Protein AF-A0A7V1NSR0-F1 (afdb_monomer_lite)

Foldseek 3Di:
DDDDDDQPAKDWPDDLQWTKIWGADPVPRDIDIDDTGGDPLSVVVVVVVVPPPPPPDPPPDCPVVVVVVSVVSVVVRHVVVSSVVSVVPDD

pLDDT: mean 71.53, std 15.64, range [44.03, 92.62]

Sequence (91 aa):
MGIIRFVRNYNDESTERGFQFEFYCDRCGTGYRTQFKPSVTGIATEVLDTAGGLLGGIFGTAAGVGDRIHSAAWERAHDAAFAEAVKEMKP

Secondary structure (DSSP, 8-state):
-PPPP--SSEEE--BTTEE-EEEE-TTT--EEEPPPEE-HHHHHHHHHHHSTTS--SS-TT-HHHHHHHHHHHHHHHHHHHHHHHHHHT--

Radius of gyration: 17.57 Å; chains: 1; bounding box: 47×31×43 Å

Structure (mmCIF, N/CA/C/O backbone):
data_AF-A0A7V1NSR0-F1
#
_entry.id   AF-A0A7V1NSR0-F1
#
loop_
_atom_site.group_PDB
_atom_site.id
_atom_site.type_symbol
_atom_site.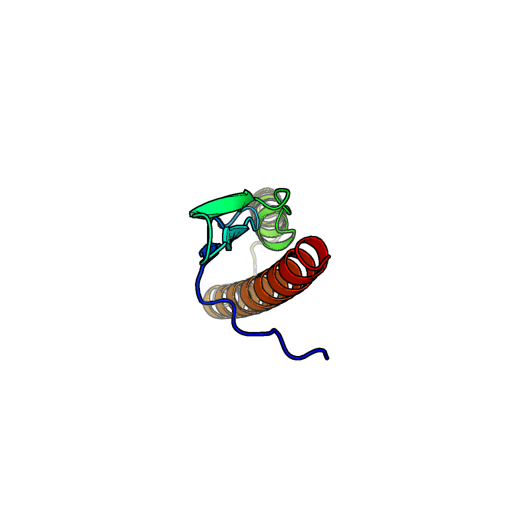label_atom_id
_atom_site.label_alt_id
_atom_site.label_comp_id
_atom_site.label_asym_id
_atom_site.label_entity_id
_atom_site.label_seq_id
_atom_site.pdbx_PDB_ins_code
_atom_site.Cartn_x
_atom_site.Cartn_y
_atom_site.Cartn_z
_atom_site.occupancy
_atom_site.B_iso_or_equiv
_atom_site.auth_seq_id
_atom_site.auth_comp_id
_atom_site.auth_asym_id
_atom_site.auth_atom_id
_atom_site.pdbx_PDB_model_num
ATOM 1 N N . MET A 1 1 ? 0.417 -17.212 -8.090 1.00 44.03 1 MET A N 1
ATOM 2 C CA . MET A 1 1 ? -0.341 -15.943 -8.114 1.00 44.03 1 MET A CA 1
ATOM 3 C C . MET A 1 1 ? -1.573 -16.110 -7.237 1.00 44.03 1 MET A C 1
ATOM 5 O O . MET A 1 1 ? -2.357 -17.008 -7.514 1.00 44.03 1 MET A O 1
ATOM 9 N N . GLY A 1 2 ? -1.705 -15.348 -6.150 1.00 57.28 2 GLY A N 1
ATOM 10 C CA . GLY A 1 2 ? -2.900 -15.390 -5.299 1.00 57.28 2 GLY A CA 1
ATOM 11 C C . GLY A 1 2 ? -3.940 -14.388 -5.794 1.00 57.28 2 GLY A C 1
ATOM 12 O O . GLY A 1 2 ? -3.573 -13.281 -6.168 1.00 57.28 2 GLY A O 1
ATOM 13 N N . ILE A 1 3 ? -5.217 -14.770 -5.802 1.00 62.72 3 ILE A N 1
ATOM 14 C CA . ILE A 1 3 ? -6.320 -13.850 -6.106 1.00 62.72 3 ILE A CA 1
ATOM 15 C C . ILE A 1 3 ? -6.382 -12.805 -4.986 1.00 62.72 3 ILE A C 1
ATOM 17 O O . ILE A 1 3 ? -6.533 -13.157 -3.810 1.00 62.72 3 ILE A O 1
ATOM 21 N N . ILE A 1 4 ? -6.257 -11.528 -5.344 1.00 62.22 4 ILE A N 1
ATOM 22 C CA . ILE A 1 4 ? -6.478 -10.411 -4.426 1.00 62.22 4 ILE A CA 1
ATOM 23 C C . ILE A 1 4 ? -7.982 -10.367 -4.142 1.00 62.22 4 ILE A C 1
ATOM 25 O O . ILE A 1 4 ? -8.795 -10.228 -5.054 1.00 62.22 4 ILE A O 1
ATOM 29 N N . ARG A 1 5 ? -8.378 -10.573 -2.881 1.00 63.75 5 ARG A N 1
ATOM 30 C CA . ARG A 1 5 ? -9.793 -10.488 -2.497 1.00 63.75 5 ARG A CA 1
ATOM 31 C C . ARG A 1 5 ? -10.203 -9.023 -2.530 1.00 63.75 5 ARG A C 1
ATOM 33 O O . ARG A 1 5 ? -9.550 -8.211 -1.886 1.00 63.75 5 ARG A O 1
ATOM 40 N N . PHE A 1 6 ? -11.280 -8.718 -3.249 1.00 58.53 6 PHE A N 1
ATOM 41 C CA . PHE A 1 6 ? -11.849 -7.376 -3.293 1.00 58.53 6 PHE A CA 1
ATOM 42 C C . PHE A 1 6 ? -12.230 -6.926 -1.881 1.00 58.53 6 PHE A C 1
ATOM 44 O O . PHE A 1 6 ? -13.175 -7.447 -1.286 1.00 58.53 6 PHE A O 1
ATOM 51 N N . VAL A 1 7 ? -11.482 -5.963 -1.348 1.00 66.94 7 VAL A N 1
ATOM 52 C CA . VAL A 1 7 ? -11.891 -5.187 -0.181 1.00 66.94 7 VAL A CA 1
ATOM 53 C C . VAL A 1 7 ? -12.488 -3.907 -0.740 1.00 66.94 7 VAL A C 1
ATOM 55 O O . VAL A 1 7 ? -11.814 -3.168 -1.442 1.00 66.94 7 VAL A O 1
ATOM 58 N N . ARG A 1 8 ? -13.780 -3.676 -0.503 1.00 74.69 8 ARG A N 1
ATOM 59 C CA . ARG A 1 8 ? -14.472 -2.456 -0.961 1.00 74.69 8 ARG A CA 1
ATOM 60 C C . ARG A 1 8 ? -14.201 -1.245 -0.069 1.00 74.69 8 ARG A C 1
ATOM 62 O O . ARG A 1 8 ? -14.503 -0.130 -0.465 1.00 74.69 8 ARG A O 1
ATOM 69 N N . ASN A 1 9 ? -13.698 -1.483 1.139 1.00 84.62 9 ASN A N 1
ATOM 70 C CA . ASN A 1 9 ? -13.551 -0.469 2.169 1.00 84.62 9 ASN A CA 1
ATOM 71 C C . ASN A 1 9 ? -12.071 -0.236 2.482 1.00 84.62 9 ASN A C 1
ATOM 73 O O . ASN A 1 9 ? -11.555 -0.679 3.509 1.00 84.62 9 ASN A O 1
ATOM 77 N N . TYR A 1 10 ? -11.374 0.389 1.537 1.00 88.25 10 TYR A N 1
ATOM 78 C CA . TYR A 1 10 ? -10.013 0.866 1.736 1.00 88.25 10 TYR A CA 1
ATOM 79 C C . TYR A 1 10 ? -9.816 2.216 1.046 1.00 88.25 10 TYR A C 1
ATOM 81 O O . TYR A 1 10 ? -10.491 2.507 0.058 1.00 88.25 10 TYR A O 1
ATOM 89 N N . ASN A 1 11 ? -8.896 3.018 1.572 1.00 89.31 11 ASN A N 1
ATOM 90 C CA . ASN A 1 11 ? -8.353 4.190 0.914 1.00 89.31 11 ASN A CA 1
ATOM 91 C C . ASN A 1 11 ? -6.945 3.881 0.403 1.00 89.31 11 ASN A C 1
ATOM 93 O O . ASN A 1 11 ? -6.144 3.240 1.093 1.00 89.31 11 ASN A O 1
ATOM 97 N N . ASP A 1 12 ? -6.663 4.335 -0.811 1.00 90.25 12 ASP A N 1
ATOM 98 C CA . ASP A 1 12 ? -5.331 4.284 -1.395 1.00 90.25 12 ASP A CA 1
ATOM 99 C C . ASP A 1 12 ? -4.639 5.630 -1.161 1.00 90.25 12 ASP A C 1
ATOM 101 O O . ASP A 1 12 ? -5.034 6.647 -1.724 1.00 90.25 12 ASP A O 1
ATOM 105 N N . GLU A 1 13 ? -3.627 5.624 -0.299 1.00 91.62 13 GLU A N 1
ATOM 106 C CA . GLU A 1 13 ? -2.803 6.785 0.057 1.00 91.62 13 GLU A CA 1
ATOM 107 C C . GLU A 1 13 ? -1.432 6.706 -0.645 1.00 91.62 13 GLU A C 1
ATOM 109 O O . GLU A 1 13 ? -0.431 7.258 -0.179 1.00 91.62 13 GLU A O 1
ATOM 114 N N . SER A 1 14 ? -1.347 5.955 -1.750 1.00 88.75 14 SER A N 1
ATOM 115 C CA . SER A 1 14 ? -0.119 5.802 -2.524 1.00 88.75 14 SER A CA 1
ATOM 116 C C . SER A 1 14 ? 0.257 7.088 -3.256 1.00 88.75 14 SER A C 1
ATOM 118 O O . SER A 1 14 ? -0.575 7.850 -3.742 1.00 88.75 14 SER A O 1
ATOM 120 N N . THR A 1 15 ? 1.560 7.299 -3.384 1.00 84.88 15 THR A N 1
ATOM 121 C CA . THR A 1 15 ? 2.169 8.418 -4.104 1.00 84.88 15 THR A CA 1
ATOM 122 C C . THR A 1 15 ? 3.189 7.883 -5.107 1.00 84.88 15 THR A C 1
ATOM 124 O O . THR A 1 15 ? 3.513 6.695 -5.128 1.00 84.88 15 THR A O 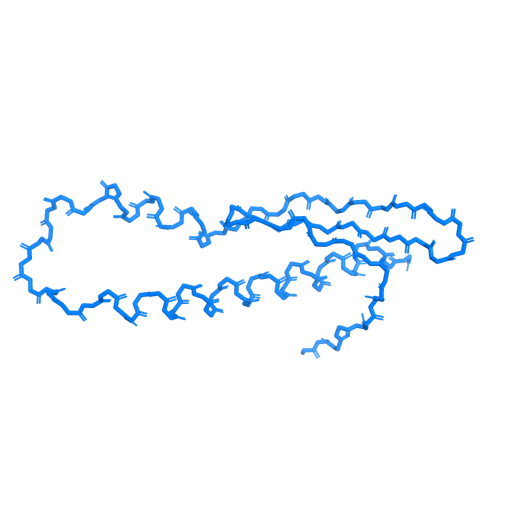1
ATOM 127 N N . GLU A 1 16 ? 3.782 8.761 -5.913 1.00 75.94 16 GLU A N 1
ATOM 128 C CA . GLU A 1 16 ? 4.897 8.383 -6.795 1.00 75.94 16 GLU A CA 1
ATOM 129 C C . GLU A 1 16 ? 6.084 7.786 -6.016 1.00 75.94 16 GLU A C 1
ATOM 131 O O . GLU A 1 16 ? 6.797 6.916 -6.517 1.00 75.94 16 GLU A O 1
ATOM 136 N N . ARG A 1 17 ? 6.256 8.192 -4.751 1.00 79.31 17 ARG A N 1
ATOM 137 C CA . ARG A 1 17 ? 7.381 7.807 -3.885 1.00 79.31 17 ARG A CA 1
ATOM 138 C C . ARG A 1 17 ? 7.167 6.493 -3.136 1.00 79.31 17 ARG A C 1
ATOM 140 O O . ARG A 1 17 ? 8.106 5.982 -2.525 1.00 79.31 17 ARG A O 1
ATOM 147 N N . GLY A 1 18 ? 5.954 5.950 -3.126 1.00 86.25 18 GLY A N 1
ATOM 148 C CA . GLY A 1 18 ? 5.653 4.747 -2.359 1.00 86.25 18 GLY A CA 1
ATOM 149 C C . GLY A 1 18 ? 4.173 4.483 -2.167 1.00 86.25 18 GLY A C 1
ATOM 150 O O . GLY A 1 18 ? 3.323 5.282 -2.545 1.00 86.25 18 GLY A O 1
ATOM 151 N N . PHE A 1 19 ? 3.891 3.341 -1.560 1.00 91.69 19 PHE A N 1
ATOM 152 C CA . PHE A 1 19 ? 2.562 2.771 -1.437 1.00 91.69 19 PHE A CA 1
ATOM 153 C C . PHE A 1 19 ? 2.129 2.746 0.021 1.00 91.69 19 PHE A C 1
ATOM 155 O O . PHE A 1 19 ? 2.891 2.336 0.906 1.00 91.69 19 PHE A O 1
ATOM 162 N N . GLN A 1 20 ? 0.897 3.172 0.268 1.00 91.50 20 GLN A N 1
ATOM 163 C CA . GLN A 1 20 ? 0.276 3.100 1.579 1.00 91.50 20 GLN A CA 1
ATOM 164 C C . GLN A 1 20 ? -1.224 2.898 1.418 1.00 91.50 20 GLN A C 1
ATOM 166 O O . GLN A 1 20 ? -1.861 3.539 0.591 1.00 91.50 20 GLN A O 1
ATOM 171 N N . PHE A 1 21 ? -1.784 2.010 2.233 1.00 92.62 21 PHE A N 1
ATOM 172 C CA . PHE A 1 21 ? -3.191 1.651 2.168 1.00 92.62 21 PHE A CA 1
ATOM 173 C C . PHE A 1 21 ? -3.810 1.777 3.553 1.00 92.62 21 PHE A C 1
ATOM 175 O O . PHE A 1 21 ? -3.203 1.413 4.564 1.00 92.62 21 PHE A O 1
ATOM 182 N N . GLU A 1 22 ? -5.033 2.280 3.609 1.00 90.62 22 GLU A N 1
ATOM 183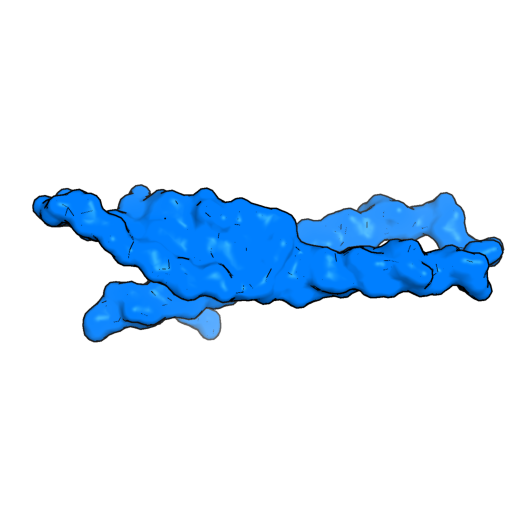 C CA . GLU A 1 22 ? -5.832 2.309 4.826 1.00 90.62 22 GLU A CA 1
ATOM 184 C C . GLU A 1 22 ? -7.077 1.457 4.626 1.00 90.62 22 GLU A C 1
ATOM 186 O O . GLU A 1 22 ? -7.875 1.726 3.745 1.00 90.62 22 GLU A O 1
ATOM 191 N N . PHE A 1 23 ? -7.257 0.416 5.429 1.00 89.50 23 PHE A N 1
ATOM 192 C CA . PHE A 1 23 ? -8.417 -0.466 5.357 1.00 89.50 23 PHE A CA 1
ATOM 193 C C . PHE A 1 23 ? -9.380 -0.130 6.477 1.00 89.50 23 PHE A C 1
ATOM 195 O O . PHE A 1 23 ? -8.949 0.050 7.613 1.00 89.50 23 PHE A O 1
ATOM 202 N N . TYR A 1 24 ? -10.679 -0.130 6.201 1.00 86.12 24 TYR A N 1
ATOM 203 C CA . TYR A 1 24 ? -11.686 0.108 7.227 1.00 86.12 24 TYR A CA 1
ATOM 204 C C . TYR A 1 24 ? -12.570 -1.115 7.438 1.00 86.12 24 TYR A C 1
ATOM 206 O O . TYR A 1 24 ? -12.934 -1.850 6.517 1.00 86.12 24 TYR A O 1
ATOM 214 N N . CYS A 1 25 ? -12.949 -1.322 8.694 1.00 82.62 25 CYS A N 1
ATOM 215 C CA . CYS A 1 25 ? -13.934 -2.323 9.053 1.00 82.62 25 CYS A CA 1
ATOM 216 C C . CYS A 1 25 ? -15.347 -1.811 8.743 1.00 82.62 25 CYS A C 1
ATOM 218 O O . CYS A 1 25 ? -15.824 -0.876 9.384 1.00 82.62 25 CYS A O 1
ATOM 220 N N . ASP A 1 26 ? -16.068 -2.492 7.849 1.00 79.81 26 ASP A N 1
ATOM 221 C CA . ASP A 1 26 ? -17.474 -2.186 7.521 1.00 79.81 26 ASP A CA 1
ATOM 222 C C . ASP A 1 26 ? -18.423 -2.275 8.731 1.00 79.81 26 ASP A C 1
ATOM 224 O O . ASP A 1 26 ? -19.518 -1.718 8.707 1.00 79.81 26 ASP A O 1
ATOM 228 N N . ARG A 1 27 ? -18.029 -2.987 9.796 1.00 79.50 27 ARG A N 1
ATOM 229 C CA . ARG A 1 27 ? -18.871 -3.200 10.979 1.00 79.50 27 ARG A CA 1
ATOM 230 C C . ARG A 1 27 ? -18.699 -2.125 12.051 1.00 79.50 27 ARG A C 1
ATOM 232 O O . ARG A 1 27 ? -19.682 -1.764 12.687 1.00 79.50 27 ARG A O 1
ATOM 239 N N . CYS A 1 28 ? -17.471 -1.673 12.306 1.00 85.94 28 CYS A N 1
ATOM 240 C CA . CYS A 1 28 ? -17.171 -0.739 13.402 1.00 85.94 28 CYS A CA 1
ATOM 241 C C . CYS A 1 28 ? -16.560 0.591 12.945 1.00 85.94 28 CYS A C 1
ATOM 243 O O . CYS A 1 28 ? -16.379 1.476 13.773 1.00 85.94 28 CYS A O 1
ATOM 245 N N . GLY A 1 29 ? -16.231 0.740 11.660 1.00 77.75 29 GLY A N 1
ATOM 246 C CA . GLY A 1 29 ? -15.622 1.952 11.107 1.00 77.75 29 GLY A CA 1
ATOM 247 C C . GLY A 1 29 ? -14.159 2.168 11.503 1.00 77.75 29 GLY A C 1
ATOM 248 O O . GLY A 1 29 ? -13.578 3.184 11.140 1.00 77.75 29 GLY A O 1
ATOM 249 N N . THR A 1 30 ? -13.542 1.238 12.238 1.00 84.31 30 THR A N 1
ATOM 250 C CA . THR A 1 30 ? -12.124 1.336 12.602 1.00 84.31 30 THR A CA 1
ATOM 251 C C . THR A 1 30 ? -11.258 1.182 11.359 1.00 84.31 30 THR A C 1
ATOM 253 O O . THR A 1 30 ? -11.383 0.187 10.642 1.00 84.31 30 THR A O 1
ATOM 256 N N . GLY A 1 31 ? -10.396 2.172 11.128 1.00 84.75 31 GLY A N 1
ATOM 257 C CA . GLY A 1 31 ? -9.365 2.153 10.101 1.00 84.75 31 GLY A CA 1
ATOM 258 C C . GLY A 1 31 ? -8.068 1.547 10.628 1.00 84.75 31 GLY A C 1
ATOM 259 O O . GLY A 1 31 ? -7.661 1.814 11.758 1.00 84.75 31 GLY A O 1
ATOM 260 N N . TYR A 1 32 ? -7.416 0.746 9.800 1.00 84.75 32 TYR A N 1
ATOM 261 C CA . TYR A 1 32 ? -6.071 0.246 10.012 1.00 84.75 32 TYR A CA 1
ATOM 262 C C . TYR A 1 32 ? -5.224 0.672 8.819 1.00 84.75 32 TYR A C 1
ATOM 264 O O . TYR A 1 32 ? -5.561 0.387 7.670 1.00 84.75 32 TYR A O 1
ATOM 272 N N . ARG A 1 33 ? -4.114 1.356 9.085 1.00 88.81 33 ARG A N 1
ATOM 273 C CA . ARG A 1 33 ? -3.211 1.853 8.048 1.00 88.81 33 ARG A CA 1
ATOM 274 C C . ARG A 1 33 ? -1.962 0.991 7.975 1.00 88.81 33 ARG A C 1
ATOM 276 O O . ARG A 1 33 ? -1.356 0.696 9.004 1.00 88.81 33 ARG A O 1
ATOM 283 N N . THR A 1 34 ? -1.579 0.595 6.767 1.00 88.25 34 THR A N 1
ATOM 284 C CA . THR A 1 34 ? -0.347 -0.162 6.551 1.00 88.25 34 THR A CA 1
ATOM 285 C C . THR A 1 34 ? 0.874 0.730 6.686 1.00 88.25 34 THR A C 1
ATOM 287 O O . THR A 1 34 ? 0.811 1.958 6.547 1.00 88.25 34 THR A O 1
ATOM 290 N N . GLN A 1 35 ? 2.016 0.097 6.942 1.00 87.38 35 GLN A N 1
ATOM 291 C CA . GLN A 1 35 ? 3.295 0.791 6.887 1.00 87.38 35 GLN A CA 1
ATOM 292 C C . GLN A 1 35 ? 3.534 1.332 5.473 1.00 87.38 35 GLN A C 1
ATOM 294 O O . GLN A 1 35 ? 3.135 0.717 4.483 1.00 87.38 35 GLN A O 1
ATOM 299 N N . PHE A 1 36 ? 4.183 2.492 5.390 1.00 87.06 36 PHE A N 1
ATOM 300 C CA . PHE A 1 36 ? 4.561 3.085 4.113 1.00 87.06 36 PHE A CA 1
ATOM 301 C C . PHE A 1 36 ? 5.653 2.234 3.455 1.00 87.06 36 PHE A C 1
ATOM 303 O O . PHE A 1 36 ? 6.718 2.017 4.040 1.00 87.06 36 PHE A O 1
ATOM 310 N N . LYS A 1 37 ? 5.396 1.748 2.239 1.00 85.00 37 LYS A N 1
ATOM 311 C CA . LYS A 1 37 ? 6.352 0.961 1.453 1.00 85.00 37 LYS A CA 1
ATOM 312 C C . LYS A 1 37 ? 6.949 1.854 0.359 1.00 85.00 37 LYS A C 1
ATOM 314 O O . LYS A 1 37 ? 6.228 2.208 -0.571 1.00 85.00 37 LYS A O 1
ATOM 319 N N . PRO A 1 38 ? 8.235 2.237 0.429 1.00 80.38 38 PRO A N 1
ATOM 320 C CA . PRO A 1 38 ? 8.839 3.097 -0.587 1.00 80.38 38 PRO A CA 1
ATOM 321 C C . PRO A 1 38 ? 8.867 2.404 -1.958 1.00 80.38 38 PRO A C 1
ATOM 323 O O . PRO A 1 38 ? 9.166 1.211 -2.050 1.00 80.38 38 PRO A O 1
ATOM 326 N N . SER A 1 39 ? 8.573 3.148 -3.028 1.00 75.56 39 SER A N 1
ATOM 327 C CA . SER A 1 39 ? 8.652 2.637 -4.397 1.00 75.56 39 SER A CA 1
ATOM 328 C C . SER A 1 39 ? 10.100 2.750 -4.889 1.00 75.56 39 SER A C 1
ATOM 330 O O . SER A 1 39 ? 10.708 3.819 -4.897 1.00 75.56 39 SER A O 1
ATOM 332 N N . VAL A 1 40 ? 10.688 1.627 -5.308 1.00 63.34 40 VAL A N 1
ATOM 333 C CA . VAL A 1 40 ? 12.047 1.626 -5.887 1.00 63.34 40 VAL A CA 1
ATOM 334 C C . VAL A 1 40 ? 12.055 2.346 -7.241 1.00 63.34 40 VAL A C 1
ATOM 336 O O . VAL A 1 40 ? 13.049 2.965 -7.609 1.00 63.34 40 VAL A O 1
ATOM 339 N N . THR A 1 41 ? 10.925 2.332 -7.951 1.00 59.69 41 THR A N 1
ATOM 340 C CA . THR 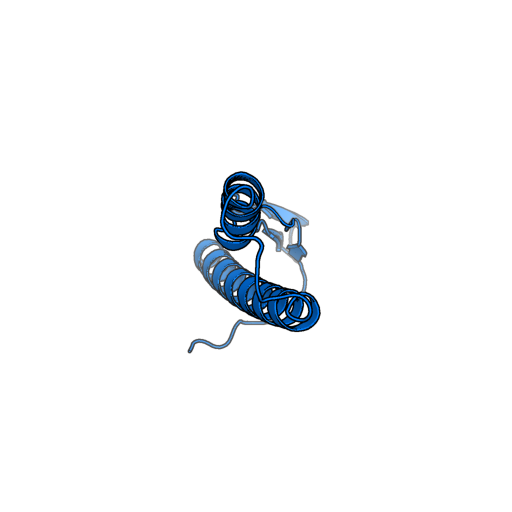A 1 41 ? 10.746 3.022 -9.232 1.00 59.69 41 THR A CA 1
ATOM 341 C C . THR A 1 41 ? 10.841 4.544 -9.090 1.00 59.69 41 THR A C 1
ATOM 343 O O . THR A 1 41 ? 11.522 5.167 -9.896 1.00 59.69 41 THR A O 1
ATOM 346 N N . GLY A 1 42 ? 10.259 5.137 -8.037 1.00 52.88 42 GLY A N 1
ATOM 347 C CA . GLY A 1 42 ? 10.357 6.582 -7.792 1.00 52.88 42 GLY A CA 1
ATOM 348 C C . GLY A 1 42 ? 11.781 7.044 -7.454 1.00 52.88 42 GLY A C 1
ATOM 349 O O . GLY A 1 42 ? 12.177 8.143 -7.823 1.00 52.88 42 GLY A O 1
ATOM 350 N N . ILE A 1 43 ? 12.580 6.184 -6.812 1.00 50.44 43 ILE A N 1
ATOM 351 C CA . ILE A 1 43 ? 13.981 6.476 -6.458 1.00 50.44 43 ILE A CA 1
ATOM 352 C C . ILE A 1 43 ? 14.921 6.276 -7.659 1.00 50.44 43 ILE A C 1
ATOM 354 O O . ILE A 1 43 ? 15.895 7.010 -7.816 1.00 50.44 43 ILE A O 1
ATOM 358 N N . ALA A 1 44 ? 14.642 5.303 -8.533 1.00 48.25 44 ALA A N 1
ATOM 359 C CA . ALA A 1 44 ? 15.462 5.048 -9.717 1.00 48.25 44 ALA A CA 1
ATOM 360 C C . ALA A 1 44 ? 15.438 6.217 -10.720 1.00 48.25 44 ALA A C 1
ATOM 362 O O . ALA A 1 44 ? 16.473 6.514 -11.316 1.00 48.25 44 ALA A O 1
ATOM 363 N N . THR A 1 45 ? 14.301 6.906 -10.867 1.00 51.06 45 THR A N 1
ATOM 364 C CA . THR A 1 45 ? 14.181 8.106 -11.713 1.00 51.06 45 THR A CA 1
ATOM 365 C C . THR A 1 45 ? 15.071 9.244 -11.199 1.00 51.06 45 THR A C 1
ATOM 367 O O . THR A 1 45 ? 15.825 9.825 -11.973 1.00 51.06 45 THR A O 1
ATOM 370 N N . GLU A 1 46 ? 15.104 9.483 -9.883 1.00 49.78 46 GLU A N 1
ATOM 371 C CA . GLU A 1 46 ? 15.914 10.554 -9.275 1.00 49.78 46 GLU A CA 1
ATOM 372 C C . GLU A 1 46 ? 17.435 10.317 -9.432 1.00 49.78 46 GLU A C 1
ATOM 374 O O . GLU A 1 46 ? 18.214 11.251 -9.646 1.00 49.78 46 GLU A O 1
ATOM 379 N N . VAL A 1 47 ? 17.875 9.053 -9.398 1.00 48.28 47 VAL A N 1
ATOM 380 C CA . VAL A 1 47 ? 19.291 8.683 -9.600 1.00 48.28 47 VAL A CA 1
ATOM 381 C C . VAL A 1 47 ? 19.697 8.721 -11.081 1.00 48.28 47 VAL A C 1
ATOM 383 O O . VAL A 1 47 ? 20.842 9.040 -11.402 1.00 48.28 47 VAL A O 1
ATOM 386 N N . LEU A 1 48 ? 18.778 8.423 -12.003 1.00 50.50 48 LEU A N 1
ATOM 387 C CA . LEU A 1 48 ? 19.046 8.499 -13.443 1.00 50.50 48 LEU A CA 1
ATOM 388 C C . LEU A 1 48 ? 19.079 9.951 -13.947 1.00 50.50 48 LEU A C 1
ATOM 390 O O . LEU A 1 48 ? 19.966 10.287 -14.734 1.00 50.50 48 LEU A O 1
ATOM 394 N N . ASP A 1 49 ? 18.205 10.825 -13.437 1.00 51.44 49 ASP A N 1
ATOM 395 C CA . ASP A 1 49 ? 18.202 12.257 -13.778 1.00 51.44 49 ASP A CA 1
ATOM 396 C C . ASP A 1 49 ? 19.475 12.980 -13.308 1.00 51.44 49 ASP A C 1
ATOM 398 O O . ASP A 1 49 ? 19.947 13.917 -13.954 1.00 51.44 49 ASP A O 1
ATOM 402 N N . THR A 1 50 ? 20.103 12.512 -12.225 1.00 51.41 50 THR A N 1
ATOM 403 C CA . THR A 1 50 ? 21.344 13.103 -11.695 1.00 51.41 50 THR A CA 1
ATOM 404 C C . THR A 1 50 ? 22.622 12.615 -12.395 1.00 51.41 50 THR A C 1
ATOM 406 O O . THR A 1 50 ? 23.661 13.268 -12.285 1.00 51.41 50 THR A O 1
ATOM 409 N N . ALA A 1 51 ? 22.564 11.531 -13.181 1.00 48.72 51 ALA A N 1
ATOM 410 C CA . ALA A 1 51 ? 23.709 10.973 -13.915 1.00 48.72 51 ALA A CA 1
ATOM 411 C C . ALA A 1 51 ? 23.745 11.328 -15.423 1.00 48.72 51 ALA A C 1
ATOM 413 O O . ALA A 1 51 ? 24.678 10.943 -16.132 1.00 48.72 51 ALA A O 1
ATOM 414 N N . GLY A 1 52 ? 22.766 12.085 -15.932 1.00 48.91 52 GLY A N 1
ATOM 415 C CA . GLY A 1 52 ? 22.573 12.362 -17.365 1.00 48.91 52 GLY A CA 1
ATOM 416 C C . GLY A 1 52 ? 23.542 13.354 -18.031 1.00 48.91 52 GLY A C 1
ATOM 417 O O . GLY A 1 52 ? 23.354 13.694 -19.197 1.00 48.91 52 GLY A O 1
ATOM 418 N N . GLY A 1 53 ? 24.580 13.831 -17.338 1.00 51.38 53 GLY A N 1
ATOM 419 C CA . GLY A 1 53 ? 25.462 14.889 -17.851 1.00 51.38 53 GLY A CA 1
ATOM 420 C C . GLY A 1 53 ? 26.500 14.466 -18.901 1.00 51.38 53 GLY A C 1
ATOM 421 O O . GLY A 1 53 ? 27.089 15.336 -19.537 1.00 51.38 53 GLY A O 1
ATOM 422 N N . LEU A 1 54 ? 26.763 13.166 -19.098 1.00 55.00 54 LEU A N 1
ATOM 423 C CA . LEU A 1 54 ? 27.942 12.714 -19.865 1.00 55.00 54 LEU A CA 1
ATOM 424 C C . LEU A 1 54 ? 27.697 11.615 -20.910 1.00 55.00 54 LEU A C 1
ATOM 426 O O . LEU A 1 54 ? 28.662 11.098 -21.464 1.00 55.00 54 LEU A O 1
ATOM 430 N N . LEU A 1 55 ? 26.443 11.286 -21.238 1.00 58.19 55 LEU A N 1
ATOM 431 C CA . LEU A 1 55 ? 26.103 10.305 -22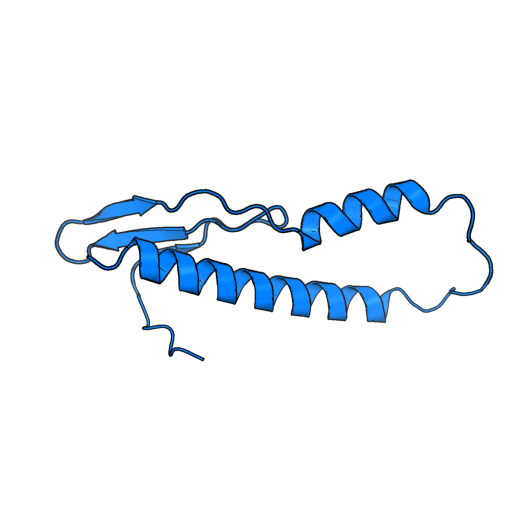.288 1.00 58.19 55 LEU A CA 1
ATOM 432 C C . LEU A 1 55 ? 25.065 10.854 -23.291 1.00 58.19 55 LEU A C 1
ATOM 434 O O . LEU A 1 55 ? 24.165 10.149 -23.739 1.00 58.19 55 LEU A O 1
ATOM 438 N N . GLY A 1 56 ? 25.157 12.138 -23.646 1.00 50.41 56 GLY A N 1
ATOM 439 C CA . GLY A 1 56 ? 24.261 12.785 -24.610 1.00 50.41 56 GLY A CA 1
ATOM 440 C C . GLY A 1 56 ? 24.823 12.756 -26.030 1.00 50.41 56 GLY A C 1
ATOM 441 O O . GLY A 1 56 ? 25.552 13.666 -26.408 1.00 50.41 56 GLY A O 1
ATOM 442 N N . GLY A 1 57 ? 24.495 11.728 -26.821 1.00 55.66 57 GLY A N 1
ATOM 443 C CA . GLY A 1 57 ? 24.948 11.669 -28.219 1.00 55.66 57 GLY A CA 1
ATOM 444 C C . GLY A 1 57 ? 24.044 10.982 -29.246 1.00 55.66 57 GLY A C 1
ATOM 445 O O . GLY A 1 57 ? 24.126 11.349 -30.410 1.00 55.66 57 GLY A O 1
ATOM 446 N N . ILE A 1 58 ? 23.198 9.999 -28.893 1.00 55.53 58 ILE A N 1
ATOM 447 C CA . ILE A 1 58 ? 22.511 9.185 -29.933 1.00 55.53 58 ILE A CA 1
ATOM 448 C C . ILE A 1 58 ? 21.012 8.903 -29.669 1.00 55.53 58 ILE A C 1
ATOM 450 O O . ILE A 1 58 ? 20.296 8.514 -30.585 1.00 55.53 58 ILE A O 1
ATOM 454 N N . PHE A 1 59 ? 20.458 9.168 -28.483 1.00 52.81 59 PHE A N 1
ATOM 455 C CA . PHE A 1 59 ? 19.090 8.725 -28.141 1.00 52.81 59 PHE A CA 1
ATOM 456 C C . PHE A 1 59 ? 18.015 9.827 -28.178 1.00 52.81 59 PHE A C 1
ATOM 458 O O . PHE A 1 59 ? 17.185 9.932 -27.279 1.00 52.81 59 PHE A O 1
ATOM 465 N N . GLY A 1 60 ? 17.974 10.623 -29.250 1.00 50.25 60 GLY A N 1
ATOM 466 C CA . GLY A 1 60 ? 16.989 11.702 -29.458 1.00 50.25 60 GLY A CA 1
ATOM 467 C C . GLY A 1 60 ? 15.522 11.276 -29.664 1.00 50.25 60 GLY A C 1
ATOM 468 O O . GLY A 1 60 ? 14.720 12.092 -30.108 1.00 50.25 60 GLY A O 1
ATOM 469 N N . THR A 1 61 ? 15.144 10.028 -29.358 1.00 51.69 61 THR A N 1
ATOM 470 C CA . THR A 1 61 ? 13.795 9.494 -29.648 1.00 51.69 61 THR A CA 1
ATOM 471 C C . THR A 1 61 ? 13.226 8.557 -28.569 1.00 51.69 61 THR A C 1
ATOM 473 O O . THR A 1 61 ? 12.202 7.918 -28.798 1.00 51.69 61 THR A O 1
ATOM 476 N N . ALA A 1 62 ? 13.855 8.444 -27.391 1.00 52.53 62 ALA A N 1
ATOM 477 C CA . ALA A 1 62 ? 13.513 7.414 -26.393 1.00 52.53 62 ALA A CA 1
ATOM 478 C C . ALA A 1 62 ? 12.575 7.854 -25.246 1.00 52.53 62 ALA A C 1
ATOM 480 O O . ALA A 1 62 ? 12.255 7.029 -24.392 1.00 52.53 62 ALA A O 1
ATOM 481 N N . ALA A 1 63 ? 12.090 9.101 -25.223 1.00 51.88 63 ALA A N 1
ATOM 482 C CA . ALA A 1 63 ? 11.218 9.582 -24.141 1.00 51.88 63 ALA A CA 1
ATOM 483 C C . ALA A 1 63 ? 9.904 8.769 -24.025 1.00 51.88 63 ALA A C 1
ATOM 485 O O . ALA A 1 63 ? 9.533 8.333 -22.944 1.00 51.88 63 ALA A O 1
ATOM 486 N N . GLY A 1 64 ? 9.261 8.414 -25.147 1.00 50.50 64 GLY A N 1
ATOM 487 C CA . GLY A 1 64 ? 7.972 7.694 -25.134 1.00 50.50 64 GLY A CA 1
ATOM 488 C C . GLY A 1 64 ? 8.027 6.180 -24.848 1.00 50.50 64 GLY A C 1
ATOM 489 O O . GLY A 1 64 ? 6.984 5.515 -24.831 1.00 50.50 64 GLY A O 1
ATOM 490 N N . VAL A 1 65 ? 9.220 5.594 -24.688 1.00 51.53 65 VAL A N 1
ATOM 491 C CA . VAL A 1 65 ? 9.393 4.182 -24.279 1.00 51.53 65 VAL A CA 1
ATOM 492 C C . VAL A 1 65 ? 9.675 4.085 -22.779 1.00 51.53 65 VAL A C 1
ATOM 494 O O . VAL A 1 65 ? 9.151 3.177 -22.136 1.00 51.53 65 VAL A O 1
ATOM 497 N N . GLY A 1 66 ? 10.424 5.043 -22.219 1.00 52.44 66 GLY A N 1
ATOM 498 C CA . GLY A 1 66 ? 10.686 5.131 -20.780 1.00 52.44 66 GLY A CA 1
ATOM 499 C C . GLY A 1 66 ? 9.403 5.258 -19.960 1.00 52.44 66 GLY A C 1
ATOM 500 O O . GLY A 1 66 ? 9.184 4.453 -19.056 1.00 52.44 66 GLY A O 1
ATOM 501 N N . ASP A 1 67 ? 8.505 6.166 -20.356 1.00 56.66 67 ASP A N 1
ATOM 502 C CA . ASP A 1 67 ? 7.249 6.425 -19.636 1.00 56.66 67 ASP A CA 1
ATOM 503 C C . ASP A 1 67 ? 6.369 5.173 -19.514 1.00 56.66 67 ASP A C 1
ATOM 505 O O . ASP A 1 67 ? 5.871 4.847 -18.440 1.00 56.66 67 ASP A O 1
ATOM 509 N N . ARG A 1 68 ? 6.230 4.398 -20.598 1.00 55.62 68 ARG A N 1
ATOM 510 C CA . ARG A 1 68 ? 5.397 3.180 -20.604 1.00 55.62 68 ARG A CA 1
ATOM 511 C C . ARG A 1 68 ? 5.975 2.060 -19.744 1.00 55.62 68 ARG A C 1
ATOM 513 O O . ARG A 1 68 ? 5.222 1.305 -19.131 1.00 55.62 68 ARG A O 1
ATOM 520 N N . ILE A 1 69 ? 7.301 1.940 -19.697 1.00 60.19 69 ILE A N 1
ATOM 521 C CA . ILE A 1 69 ? 7.982 0.966 -18.835 1.00 60.19 69 ILE A CA 1
ATOM 522 C C . ILE A 1 69 ? 7.859 1.392 -17.369 1.00 60.19 69 ILE A C 1
ATOM 524 O O . ILE A 1 69 ? 7.586 0.543 -16.519 1.00 60.19 69 ILE A O 1
ATOM 528 N N . HIS A 1 70 ? 7.997 2.690 -17.084 1.00 65.62 70 HIS A N 1
ATOM 529 C CA . HIS A 1 70 ? 7.822 3.257 -15.751 1.00 65.62 70 HIS A CA 1
ATOM 530 C C . HIS A 1 70 ? 6.402 3.011 -15.218 1.00 65.62 70 HIS A C 1
ATOM 532 O O . HIS A 1 70 ? 6.255 2.465 -14.125 1.00 65.62 70 HIS A O 1
ATOM 538 N N . SER A 1 71 ? 5.363 3.302 -16.013 1.00 69.25 71 SER A N 1
ATOM 539 C CA . SER A 1 71 ? 3.964 3.049 -15.638 1.00 69.25 71 SER A CA 1
ATOM 540 C C . SER A 1 71 ? 3.697 1.570 -15.346 1.00 69.25 71 SER A C 1
ATOM 542 O O . SER A 1 71 ? 3.154 1.243 -14.296 1.00 69.25 71 SER A O 1
ATOM 544 N N . ALA A 1 72 ? 4.160 0.655 -16.206 1.00 75.50 72 ALA A N 1
ATOM 545 C CA . ALA A 1 72 ? 3.956 -0.780 -15.994 1.00 75.50 72 ALA A CA 1
ATOM 546 C C . ALA A 1 72 ? 4.726 -1.326 -14.775 1.00 75.50 72 ALA A C 1
ATOM 548 O O . ALA A 1 72 ? 4.283 -2.269 -14.119 1.00 75.50 72 ALA A O 1
ATOM 549 N N . ALA A 1 73 ? 5.906 -0.775 -14.476 1.00 77.12 73 ALA A N 1
ATOM 550 C CA . ALA A 1 73 ? 6.669 -1.142 -13.287 1.00 77.12 73 ALA A CA 1
ATOM 551 C C . ALA A 1 73 ? 6.004 -0.620 -12.007 1.00 77.12 73 ALA A C 1
ATOM 553 O O . ALA A 1 73 ? 5.950 -1.346 -11.014 1.00 77.12 73 ALA A O 1
ATOM 554 N N . TRP A 1 74 ? 5.481 0.608 -12.043 1.00 81.06 74 TRP A N 1
ATOM 555 C CA . TRP A 1 74 ? 4.726 1.194 -10.941 1.00 81.06 74 TRP A CA 1
ATOM 556 C C . TRP A 1 74 ? 3.456 0.392 -10.648 1.00 81.06 74 TRP A C 1
ATOM 558 O O . TRP A 1 74 ? 3.265 -0.008 -9.505 1.00 81.06 74 TRP A O 1
ATOM 568 N N . GLU A 1 75 ? 2.663 0.056 -11.671 1.00 82.88 75 GLU A N 1
ATOM 569 C CA . GLU A 1 75 ? 1.444 -0.756 -11.521 1.00 82.88 75 GLU A CA 1
ATOM 570 C C . GLU A 1 75 ? 1.747 -2.115 -10.876 1.00 82.88 75 GLU A C 1
ATOM 572 O O . GLU A 1 75 ? 1.107 -2.509 -9.905 1.00 82.88 75 GLU A O 1
ATOM 577 N N . ARG A 1 76 ? 2.795 -2.814 -11.334 1.00 83.56 76 ARG A N 1
ATOM 578 C CA . ARG A 1 76 ? 3.194 -4.101 -10.734 1.00 83.56 76 ARG A CA 1
ATOM 579 C C . ARG A 1 76 ? 3.647 -3.971 -9.283 1.00 83.56 76 ARG A C 1
ATOM 581 O O . ARG A 1 76 ? 3.398 -4.873 -8.483 1.00 83.56 76 ARG A O 1
ATOM 588 N N . ALA A 1 77 ? 4.376 -2.905 -8.958 1.00 84.94 77 ALA A N 1
ATOM 589 C CA . ALA A 1 77 ? 4.847 -2.660 -7.600 1.00 84.94 77 ALA A CA 1
ATOM 590 C C . ALA A 1 77 ? 3.683 -2.300 -6.666 1.00 84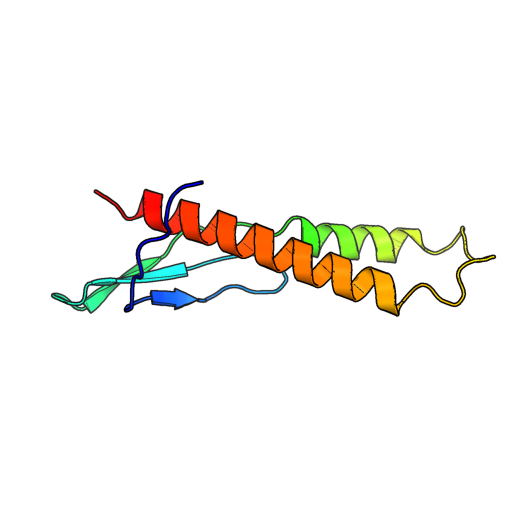.94 77 ALA A C 1
ATOM 592 O O . ALA A 1 77 ? 3.640 -2.794 -5.539 1.00 84.94 77 ALA A O 1
ATOM 593 N N . HIS A 1 78 ? 2.724 -1.517 -7.164 1.00 88.12 78 HIS A N 1
ATOM 594 C CA . HIS A 1 78 ? 1.481 -1.184 -6.477 1.00 88.12 78 HIS A CA 1
ATOM 595 C C . HIS A 1 78 ? 0.671 -2.444 -6.162 1.00 88.12 78 HIS A C 1
ATOM 597 O O . HIS A 1 78 ? 0.394 -2.711 -4.993 1.00 88.12 78 HIS A O 1
ATOM 603 N N . ASP A 1 79 ? 0.419 -3.293 -7.163 1.00 88.00 79 ASP A N 1
ATOM 604 C CA . ASP A 1 79 ? -0.310 -4.556 -6.994 1.00 88.00 79 ASP A CA 1
ATOM 605 C C . ASP A 1 79 ? 0.356 -5.477 -5.957 1.00 88.00 79 ASP A C 1
ATOM 607 O O . ASP A 1 79 ? -0.311 -6.110 -5.129 1.00 88.00 79 ASP A O 1
ATOM 611 N N . ALA A 1 80 ? 1.690 -5.564 -5.984 1.00 87.25 80 ALA A N 1
ATOM 612 C CA . ALA A 1 80 ? 2.454 -6.365 -5.033 1.00 87.25 80 ALA A CA 1
ATOM 613 C C . ALA A 1 80 ? 2.351 -5.810 -3.604 1.00 87.25 80 ALA A C 1
ATOM 615 O O . ALA A 1 80 ? 2.124 -6.583 -2.666 1.00 87.25 80 ALA A O 1
ATOM 616 N N . ALA A 1 81 ? 2.473 -4.489 -3.447 1.00 88.06 81 ALA A N 1
ATOM 617 C CA . ALA A 1 81 ? 2.331 -3.809 -2.165 1.00 88.06 81 ALA A CA 1
ATOM 618 C C . ALA A 1 81 ? 0.910 -3.965 -1.609 1.00 88.06 81 ALA A C 1
ATOM 620 O O . ALA A 1 81 ? 0.743 -4.272 -0.429 1.00 88.06 81 ALA A O 1
ATOM 621 N N . PHE A 1 82 ? -0.114 -3.858 -2.458 1.00 87.88 82 PHE A N 1
ATOM 622 C CA . PHE A 1 82 ? -1.503 -4.079 -2.065 1.00 87.88 82 PHE A CA 1
ATOM 623 C C . PHE A 1 82 ? -1.746 -5.527 -1.620 1.00 87.88 82 PHE A C 1
ATOM 625 O O . PHE A 1 82 ? -2.397 -5.785 -0.606 1.00 87.88 82 PHE A O 1
ATOM 632 N N . ALA A 1 83 ? -1.181 -6.507 -2.328 1.00 87.62 83 ALA A N 1
ATOM 633 C CA . ALA A 1 83 ? -1.294 -7.910 -1.941 1.00 87.62 83 ALA A CA 1
ATOM 634 C C . ALA A 1 83 ? -0.606 -8.220 -0.597 1.00 87.62 83 ALA A C 1
ATOM 636 O O . ALA A 1 83 ? -1.075 -9.096 0.135 1.00 87.62 83 ALA A O 1
ATOM 637 N N . GLU A 1 84 ? 0.500 -7.544 -0.273 1.00 87.12 84 GLU A N 1
ATOM 638 C CA . GLU A 1 84 ? 1.167 -7.628 1.033 1.00 87.12 84 GLU A CA 1
ATOM 639 C C . GLU A 1 84 ? 0.323 -6.965 2.128 1.00 87.12 84 GLU A C 1
ATOM 641 O O . GLU A 1 84 ? 0.023 -7.602 3.135 1.00 87.12 84 GLU A O 1
ATOM 646 N N . ALA A 1 85 ? -0.171 -5.756 1.874 1.00 86.75 85 ALA A N 1
ATOM 647 C CA . ALA A 1 85 ? -1.069 -5.011 2.749 1.00 86.75 85 ALA A CA 1
ATOM 648 C C . ALA A 1 85 ? -2.321 -5.820 3.143 1.00 86.75 85 ALA A C 1
ATOM 650 O O . ALA A 1 85 ? -2.682 -5.923 4.316 1.00 86.75 85 ALA A O 1
ATOM 651 N N . VAL A 1 86 ? -2.944 -6.497 2.174 1.00 84.56 86 VAL A N 1
ATOM 652 C CA . VAL A 1 86 ? -4.084 -7.396 2.414 1.00 84.56 86 VAL A CA 1
ATOM 653 C C . VAL A 1 86 ? -3.697 -8.627 3.246 1.00 84.56 86 VAL A C 1
ATOM 655 O O . VAL A 1 86 ? -4.557 -9.197 3.918 1.00 84.56 86 VAL A O 1
ATOM 658 N N . LYS A 1 87 ? -2.441 -9.094 3.197 1.00 84.38 87 LYS A N 1
ATOM 659 C CA . LYS A 1 87 ? -1.969 -10.190 4.062 1.00 84.38 87 LYS A CA 1
ATOM 660 C C . LYS A 1 87 ? -1.732 -9.712 5.489 1.00 84.38 87 LYS A C 1
ATOM 662 O O . LYS A 1 87 ? -2.124 -10.431 6.395 1.00 84.38 87 LYS A O 1
ATOM 667 N N . GLU A 1 88 ? -1.141 -8.533 5.675 1.00 80.94 88 GLU A N 1
ATOM 668 C CA . GLU A 1 88 ? -0.903 -7.948 7.005 1.00 80.94 88 GLU A CA 1
ATOM 669 C C . GLU A 1 88 ? -2.211 -7.718 7.777 1.00 80.94 88 GLU A C 1
ATOM 671 O O . GLU A 1 88 ? -2.245 -7.876 8.993 1.00 80.94 88 GLU A O 1
ATOM 676 N N . MET A 1 89 ? -3.299 -7.396 7.072 1.00 74.75 89 MET A N 1
ATOM 677 C CA . MET A 1 89 ? -4.617 -7.164 7.678 1.00 74.75 89 MET A CA 1
ATOM 678 C C . MET A 1 89 ? -5.453 -8.422 7.910 1.00 74.75 89 MET A C 1
ATOM 680 O O . MET A 1 89 ? -6.518 -8.344 8.528 1.00 74.75 89 MET A O 1
ATOM 684 N N . LYS A 1 90 ? -5.039 -9.578 7.383 1.00 72.75 90 LYS A N 1
ATOM 685 C CA . LYS A 1 90 ? -5.736 -10.833 7.672 1.00 72.75 90 LYS A CA 1
ATOM 686 C C . LYS A 1 90 ? -5.320 -11.308 9.068 1.00 72.75 90 LYS A C 1
ATOM 688 O O . LYS A 1 90 ? -4.119 -11.433 9.294 1.00 72.75 90 LYS A O 1
ATOM 693 N N . PRO A 1 91 ? -6.278 -11.562 9.977 1.00 60.69 91 PRO A N 1
ATOM 694 C CA . PRO A 1 91 ? -5.977 -12.203 11.252 1.00 60.69 91 PRO A CA 1
ATOM 695 C C . PRO A 1 91 ? -5.462 -13.634 11.060 1.00 60.69 91 PRO A C 1
ATOM 697 O O . PRO A 1 91 ? -5.803 -14.263 10.025 1.00 60.69 91 PRO A O 1
#